Protein AF-A0A526YGW1-F1 (afdb_monomer_lite)

Radius of gyration: 17.68 Å; chains: 1; bounding box: 44×27×52 Å

Foldseek 3Di:
DDDDDDFDADPVLPPVQVVVLVVDVVSVVVCPVVVSLVVSLVVVQVVLVVCVVVVHAEEDAAALVNLPDPSNVPRDHDPSYDYAEQAWDWDWDDDPPDDQIEIEIEHHNNHSADQAACLVRYDADDPSHQYEYEDEAPEPCPPPDHGTNYDYPVSVVVSLHLYYRYYDDPDDDDDDDPND

pLDDT: mean 78.46, std 15.69, range [38.12, 98.12]

Structure (mmCIF, N/CA/C/O backbone):
data_AF-A0A526YGW1-F1
#
_entry.id   AF-A0A526YGW1-F1
#
loop_
_atom_site.group_PDB
_atom_site.id
_atom_site.type_symbol
_atom_site.label_atom_id
_atom_site.label_alt_id
_atom_site.label_comp_id
_atom_site.label_asym_id
_atom_site.label_entity_id
_atom_site.label_seq_id
_atom_site.pdbx_PDB_ins_code
_atom_site.Cartn_x
_atom_site.Cartn_y
_atom_site.Cartn_z
_atom_site.occupancy
_atom_site.B_iso_or_equiv
_atom_site.auth_seq_id
_atom_site.auth_comp_id
_atom_site.auth_asym_id
_atom_site.auth_atom_id
_atom_site.pdbx_PDB_model_num
ATOM 1 N N . MET A 1 1 ? -19.458 -5.711 14.362 1.00 54.69 1 MET A N 1
ATOM 2 C CA . MET A 1 1 ? -18.850 -6.734 13.480 1.00 54.69 1 MET A CA 1
ATOM 3 C C . MET A 1 1 ? -17.338 -6.604 13.558 1.00 54.69 1 MET A C 1
ATOM 5 O O . MET A 1 1 ? -16.872 -5.513 13.851 1.00 54.69 1 MET A O 1
ATOM 9 N N . ALA A 1 2 ? -16.588 -7.683 13.329 1.00 71.81 2 ALA A N 1
ATOM 10 C CA . ALA A 1 2 ? -15.126 -7.624 13.275 1.00 71.81 2 ALA A CA 1
ATOM 11 C C . ALA A 1 2 ? -14.653 -7.052 11.926 1.00 71.81 2 ALA A C 1
ATOM 13 O O . ALA A 1 2 ? -15.176 -7.448 10.882 1.00 71.81 2 ALA A O 1
ATOM 14 N N . PHE A 1 3 ? -13.666 -6.153 11.947 1.00 80.81 3 PHE A N 1
ATOM 15 C CA . PHE A 1 3 ? -13.000 -5.660 10.740 1.00 80.81 3 PHE A CA 1
ATOM 16 C C . PHE A 1 3 ? -12.143 -6.774 10.123 1.00 80.81 3 PHE A C 1
ATOM 18 O O . PHE A 1 3 ? -11.429 -7.483 10.832 1.00 80.81 3 PHE A O 1
ATOM 25 N N . ARG A 1 4 ? -12.230 -6.958 8.802 1.00 86.25 4 ARG A N 1
ATOM 26 C CA . ARG A 1 4 ? -11.470 -7.971 8.057 1.00 86.25 4 ARG A CA 1
ATOM 27 C C . ARG A 1 4 ? -10.904 -7.340 6.798 1.00 86.25 4 ARG A C 1
ATOM 29 O O . ARG A 1 4 ? -11.616 -6.632 6.095 1.00 86.25 4 ARG A O 1
ATOM 36 N N . PHE A 1 5 ? -9.653 -7.653 6.494 1.00 89.06 5 PHE A N 1
ATOM 37 C CA . PHE A 1 5 ? -8.982 -7.189 5.288 1.00 89.06 5 PHE A CA 1
ATOM 38 C C . PHE A 1 5 ? -8.098 -8.291 4.706 1.00 89.06 5 PHE A C 1
ATOM 40 O O . PHE A 1 5 ? -7.783 -9.280 5.371 1.00 89.06 5 PHE A O 1
ATOM 47 N N . VAL A 1 6 ? -7.714 -8.112 3.445 1.00 89.62 6 VAL A N 1
ATOM 48 C CA . VAL A 1 6 ? -6.732 -8.947 2.756 1.00 89.62 6 VAL A CA 1
ATOM 49 C C . VAL A 1 6 ? -5.572 -8.045 2.364 1.00 89.62 6 VAL A C 1
ATOM 51 O O . VAL A 1 6 ? -5.782 -6.996 1.764 1.00 89.62 6 VAL A O 1
ATOM 54 N N . HIS A 1 7 ? -4.354 -8.458 2.704 1.00 88.19 7 HIS A N 1
ATOM 55 C CA . HIS A 1 7 ? -3.130 -7.810 2.252 1.00 88.19 7 HIS A CA 1
ATOM 56 C C . HIS A 1 7 ? -2.508 -8.647 1.127 1.00 88.19 7 HIS A C 1
ATOM 58 O O . HIS A 1 7 ? -2.209 -9.827 1.311 1.00 88.19 7 HIS A O 1
ATOM 64 N N . THR A 1 8 ? -2.319 -8.020 -0.033 1.00 84.88 8 THR A N 1
ATOM 65 C CA . THR A 1 8 ? -1.579 -8.561 -1.179 1.00 84.88 8 THR A CA 1
ATOM 66 C C . THR A 1 8 ? -0.487 -7.580 -1.590 1.00 84.88 8 THR A C 1
ATOM 68 O O . THR A 1 8 ? -0.753 -6.381 -1.657 1.00 84.88 8 THR A O 1
ATOM 71 N N . ALA A 1 9 ? 0.697 -8.083 -1.928 1.00 80.62 9 ALA A N 1
ATOM 72 C CA . ALA A 1 9 ? 1.820 -7.290 -2.417 1.00 80.62 9 ALA A CA 1
ATOM 73 C C . ALA A 1 9 ? 2.477 -7.977 -3.623 1.00 80.62 9 ALA A C 1
ATOM 75 O O . ALA A 1 9 ? 2.246 -9.164 -3.854 1.00 80.62 9 ALA A O 1
ATOM 76 N N . ASP A 1 10 ? 3.280 -7.223 -4.380 1.00 70.44 10 ASP A N 1
ATOM 77 C CA . ASP A 1 10 ? 4.119 -7.729 -5.478 1.00 70.44 10 ASP A CA 1
ATOM 78 C C . ASP A 1 10 ? 3.339 -8.538 -6.529 1.00 70.44 10 ASP A C 1
ATOM 80 O O . ASP A 1 10 ? 3.748 -9.611 -6.965 1.00 70.44 10 ASP A O 1
ATOM 84 N N . VAL A 1 11 ? 2.186 -8.008 -6.952 1.00 60.06 11 VAL A N 1
ATOM 85 C CA . VAL A 1 11 ? 1.292 -8.682 -7.911 1.00 60.06 11 VAL A CA 1
ATOM 86 C C . VAL A 1 11 ? 1.942 -8.834 -9.296 1.00 60.06 11 VAL A C 1
ATOM 88 O O . VAL A 1 11 ? 1.573 -9.741 -10.036 1.00 60.06 11 VAL A O 1
ATOM 91 N N . HIS A 1 12 ? 2.943 -8.002 -9.628 1.00 62.91 12 HIS A N 1
ATOM 92 C CA . HIS A 1 12 ? 3.836 -8.188 -10.786 1.00 62.91 12 HIS A CA 1
ATOM 93 C C . HIS A 1 12 ? 3.108 -8.529 -12.084 1.00 62.91 12 HIS A C 1
ATOM 95 O O . HIS A 1 12 ? 3.459 -9.473 -12.790 1.00 62.91 12 HIS A O 1
ATOM 101 N N . LEU A 1 13 ? 2.089 -7.733 -12.398 1.00 56.03 13 LEU A N 1
ATOM 102 C CA . LEU A 1 13 ? 1.109 -8.050 -13.431 1.00 56.03 13 LEU A CA 1
ATOM 103 C C . LEU A 1 13 ? 1.712 -8.282 -14.843 1.00 56.03 13 LEU A C 1
ATOM 105 O O . LEU A 1 13 ? 1.076 -8.952 -15.648 1.00 56.03 13 LEU A O 1
ATOM 109 N N . ASP A 1 14 ? 2.952 -7.837 -15.104 1.00 55.06 14 ASP A N 1
ATOM 110 C CA . ASP A 1 14 ? 3.693 -8.051 -16.366 1.00 55.06 14 ASP A CA 1
ATOM 111 C C . ASP A 1 14 ? 5.059 -8.771 -16.205 1.00 55.06 14 ASP A C 1
ATOM 113 O O . ASP A 1 14 ? 5.803 -8.956 -17.175 1.00 55.06 14 ASP A O 1
ATOM 117 N N . SER A 1 15 ? 5.464 -9.152 -14.985 1.00 56.25 15 SER A N 1
ATOM 118 C CA . SER A 1 15 ? 6.866 -9.531 -14.720 1.00 56.25 15 SER A CA 1
ATOM 119 C C . SER A 1 15 ? 7.327 -10.900 -15.250 1.00 56.25 15 SER A C 1
ATOM 121 O O . SER A 1 15 ? 8.506 -10.984 -15.620 1.00 56.25 15 SER A O 1
ATOM 123 N N . PRO A 1 16 ? 6.484 -11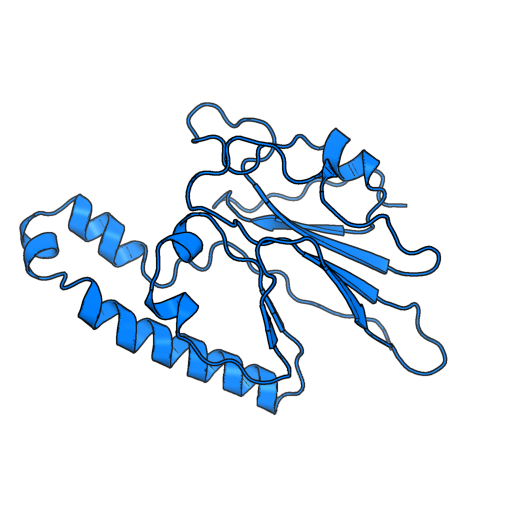.952 -15.367 1.00 52.12 16 PRO A N 1
ATOM 124 C CA . PRO A 1 16 ? 6.939 -13.237 -15.895 1.00 52.12 16 PRO A CA 1
ATOM 125 C C . PRO A 1 16 ? 7.438 -13.107 -17.335 1.00 52.12 16 PRO A C 1
ATOM 127 O O . PRO A 1 16 ? 8.544 -13.539 -17.650 1.00 52.12 16 PRO A O 1
ATOM 130 N N . LEU A 1 17 ? 6.662 -12.435 -18.188 1.00 50.84 17 LEU A N 1
ATOM 131 C CA . LEU A 1 17 ? 6.977 -12.285 -19.606 1.00 50.84 17 LEU A CA 1
ATOM 132 C C . LEU A 1 17 ? 8.138 -11.318 -19.829 1.00 50.84 17 LEU A C 1
ATOM 134 O O . LEU A 1 17 ? 9.028 -11.629 -20.611 1.00 50.84 17 LEU A O 1
ATOM 138 N N . ARG A 1 18 ? 8.216 -10.218 -19.067 1.00 54.06 18 ARG A N 1
ATOM 139 C CA . ARG A 1 18 ? 9.359 -9.295 -19.128 1.00 54.06 18 ARG A CA 1
ATOM 140 C C . ARG A 1 18 ? 10.669 -9.950 -18.678 1.00 54.06 18 ARG A C 1
ATOM 142 O O . ARG A 1 18 ? 11.700 -9.751 -19.310 1.00 54.06 18 ARG A O 1
ATOM 149 N N . SER A 1 19 ? 10.644 -10.743 -17.606 1.00 54.12 19 SER A N 1
ATOM 150 C CA . SER A 1 19 ? 11.840 -11.432 -17.094 1.00 54.12 19 SER A CA 1
ATOM 151 C C . SER A 1 19 ? 12.310 -12.553 -18.024 1.00 54.12 19 SER A C 1
ATOM 153 O O . SER A 1 19 ? 13.512 -12.784 -18.142 1.00 54.12 19 SER A O 1
ATOM 155 N N . LEU A 1 20 ? 11.374 -13.238 -18.689 1.00 52.50 20 LEU A N 1
ATOM 156 C CA . LEU A 1 20 ? 11.660 -14.239 -19.718 1.00 52.50 20 LEU A CA 1
ATOM 157 C C . LEU A 1 20 ? 12.178 -13.592 -21.011 1.00 52.50 20 LEU A C 1
ATOM 159 O O . LEU A 1 20 ? 13.180 -14.054 -21.545 1.00 52.50 20 LEU A O 1
ATOM 163 N N . ALA A 1 21 ? 11.571 -12.491 -21.456 1.00 56.56 21 ALA A N 1
ATOM 164 C CA . ALA A 1 21 ? 11.996 -11.708 -22.619 1.00 56.56 21 ALA A CA 1
ATOM 165 C C . ALA A 1 21 ? 13.403 -11.111 -22.448 1.00 56.56 21 ALA A C 1
ATOM 167 O O . ALA A 1 21 ? 14.201 -11.122 -23.376 1.00 56.56 21 ALA A O 1
ATOM 168 N N . LEU A 1 22 ? 13.763 -10.669 -21.237 1.00 56.31 22 LEU A N 1
ATOM 169 C CA . LEU A 1 22 ? 15.129 -10.219 -20.926 1.00 56.31 22 LEU A CA 1
ATOM 170 C C . LEU A 1 22 ? 16.173 -11.348 -20.973 1.00 56.31 22 LEU A C 1
ATOM 172 O O . LEU A 1 22 ? 17.365 -11.073 -21.081 1.00 56.31 22 LEU A O 1
ATOM 176 N N . ARG A 1 23 ? 15.747 -12.610 -20.848 1.00 61.50 23 ARG A N 1
ATOM 177 C CA . ARG A 1 23 ? 16.625 -13.793 -20.835 1.00 61.50 23 ARG A CA 1
ATOM 178 C C . ARG A 1 23 ? 16.612 -14.569 -22.153 1.00 61.50 23 ARG A C 1
ATOM 180 O O . ARG A 1 23 ? 17.437 -15.464 -22.315 1.00 61.50 23 ARG A O 1
ATOM 187 N N . ASN A 1 24 ? 15.701 -14.252 -23.069 1.00 56.44 24 ASN A N 1
ATOM 188 C CA . ASN A 1 24 ? 15.566 -14.909 -24.362 1.00 56.44 24 ASN A CA 1
ATOM 189 C C . ASN A 1 24 ? 15.346 -13.845 -25.462 1.00 56.44 24 ASN A C 1
ATOM 191 O O . ASN A 1 24 ? 14.259 -13.273 -25.522 1.00 56.44 24 ASN A O 1
ATOM 195 N N . PRO A 1 25 ? 16.349 -13.597 -26.328 1.00 65.06 25 PRO A N 1
ATOM 196 C CA . PRO A 1 25 ? 16.296 -12.563 -27.365 1.00 65.06 25 PRO A CA 1
ATOM 197 C C . PRO A 1 25 ? 15.134 -12.710 -28.356 1.00 65.06 25 PRO A C 1
ATOM 199 O O . PRO A 1 25 ? 14.516 -11.712 -28.705 1.00 65.06 25 PRO A O 1
ATOM 202 N N . GLU A 1 26 ? 14.778 -13.936 -28.751 1.00 62.59 26 GLU A N 1
ATOM 203 C CA . GLU A 1 26 ? 13.670 -14.204 -29.685 1.00 62.59 26 GLU A CA 1
ATOM 204 C C . GLU A 1 26 ? 12.308 -13.893 -29.043 1.00 62.59 26 GLU A C 1
ATOM 206 O O . GLU A 1 26 ? 11.424 -13.298 -29.658 1.00 62.59 26 GLU A O 1
ATOM 211 N N . LEU A 1 27 ? 12.153 -14.238 -27.761 1.00 54.31 27 LEU A N 1
ATOM 212 C CA . LEU A 1 27 ? 11.005 -13.826 -26.948 1.00 54.31 27 LEU A CA 1
ATOM 213 C C . LEU A 1 27 ? 11.001 -12.314 -26.703 1.00 54.31 27 LEU A C 1
ATOM 215 O O . LEU A 1 27 ? 9.926 -11.742 -26.596 1.00 54.31 27 LEU A O 1
ATOM 219 N N . GLY A 1 28 ? 12.169 -11.676 -26.623 1.00 55.81 28 GLY A N 1
ATOM 220 C CA . GLY A 1 28 ? 12.325 -10.225 -26.525 1.00 55.81 28 GLY A CA 1
ATOM 221 C C . GLY A 1 28 ? 11.839 -9.479 -27.765 1.00 55.81 28 GLY A C 1
ATOM 222 O O . GLY A 1 28 ? 11.180 -8.455 -27.618 1.00 55.81 28 GLY A O 1
ATOM 223 N N . GLU A 1 29 ? 12.091 -10.011 -28.963 1.00 56.38 29 GLU A N 1
ATOM 224 C CA . GLU A 1 29 ? 11.599 -9.446 -30.229 1.00 56.38 29 GLU A CA 1
ATOM 225 C C . GLU A 1 29 ? 10.085 -9.640 -30.421 1.00 56.38 29 GLU A C 1
ATOM 227 O O . GLU A 1 29 ? 9.416 -8.782 -30.994 1.00 56.38 29 GLU A O 1
ATOM 232 N N . LEU A 1 30 ? 9.524 -10.740 -29.904 1.00 52.50 30 LEU A N 1
ATOM 233 C CA . LEU A 1 30 ? 8.076 -11.002 -29.881 1.00 52.50 30 LEU A CA 1
ATOM 234 C C . LEU A 1 30 ? 7.348 -10.267 -28.744 1.00 52.50 30 LEU A C 1
ATOM 236 O O . LEU A 1 30 ? 6.129 -10.079 -28.802 1.00 52.50 30 LEU A O 1
ATOM 240 N N . TYR A 1 31 ? 8.074 -9.881 -27.694 1.00 53.19 31 TYR A N 1
ATOM 241 C CA . TYR A 1 31 ? 7.541 -9.153 -26.553 1.00 53.19 31 TYR A CA 1
ATOM 242 C C . TYR A 1 31 ? 7.456 -7.664 -26.875 1.00 53.19 31 TYR A C 1
ATOM 244 O O . TYR A 1 31 ? 8.290 -6.853 -26.475 1.00 53.19 31 TYR A O 1
ATOM 252 N N . ASP A 1 32 ? 6.379 -7.297 -27.559 1.00 54.03 32 ASP A N 1
ATOM 253 C CA . ASP A 1 32 ? 5.953 -5.911 -27.650 1.00 54.03 32 ASP A CA 1
ATOM 254 C C . ASP A 1 32 ? 5.383 -5.504 -26.279 1.00 54.03 32 ASP A C 1
ATOM 256 O O . ASP A 1 32 ? 4.231 -5.800 -25.929 1.00 54.03 32 ASP A O 1
ATOM 260 N N . GLY A 1 33 ? 6.244 -4.922 -25.437 1.00 52.91 33 GLY A N 1
ATOM 261 C CA . GLY A 1 33 ? 5.931 -4.542 -24.056 1.00 52.91 33 GLY A CA 1
ATOM 262 C C . GLY A 1 33 ? 4.677 -3.673 -23.924 1.00 52.91 33 GLY A C 1
ATOM 263 O O . GLY A 1 33 ? 4.064 -3.665 -22.856 1.00 52.91 33 GLY A O 1
ATOM 264 N N . ASP A 1 34 ? 4.252 -3.031 -25.014 1.00 50.22 34 ASP A N 1
ATOM 265 C CA . ASP A 1 34 ? 3.066 -2.183 -25.103 1.00 50.22 34 ASP A CA 1
ATOM 266 C C . ASP A 1 34 ? 1.753 -2.975 -25.312 1.00 50.22 34 ASP A C 1
ATOM 268 O O . ASP A 1 34 ? 0.701 -2.558 -24.821 1.00 50.22 34 ASP A O 1
ATOM 272 N N . GLN A 1 35 ? 1.784 -4.152 -25.952 1.00 44.47 35 GLN A N 1
ATOM 273 C CA . GLN A 1 35 ? 0.599 -4.995 -26.217 1.00 44.47 35 GLN A CA 1
ATOM 274 C C . GLN A 1 35 ? 0.188 -5.847 -25.005 1.00 44.47 35 GLN A C 1
ATOM 276 O O . GLN A 1 35 ? -1.001 -5.988 -24.698 1.00 44.47 35 GLN A O 1
ATOM 281 N N . THR A 1 36 ? 1.168 -6.406 -24.288 1.00 53.62 36 THR A N 1
ATOM 282 C CA . THR A 1 36 ? 0.932 -7.198 -23.059 1.00 53.62 36 THR A CA 1
ATOM 283 C C . THR A 1 36 ? 0.316 -6.316 -21.965 1.00 53.62 36 THR A C 1
ATOM 285 O O . THR A 1 36 ? -0.652 -6.688 -21.304 1.00 53.62 36 THR A O 1
ATOM 288 N N . SER A 1 37 ? 0.786 -5.075 -21.930 1.00 66.56 37 SER A N 1
ATOM 289 C CA . SER A 1 37 ? 0.354 -3.941 -21.122 1.00 66.56 37 SER A CA 1
ATOM 290 C C . SER A 1 37 ? -1.169 -3.699 -21.095 1.00 66.56 37 SER A C 1
ATOM 292 O O . SER A 1 37 ? -1.759 -3.548 -20.023 1.00 66.56 37 SER A O 1
ATOM 294 N N . MET A 1 38 ? -1.849 -3.728 -22.250 1.00 66.88 38 MET A N 1
ATOM 295 C CA . MET A 1 38 ? -3.281 -3.400 -22.344 1.00 66.88 38 MET A CA 1
ATOM 296 C C . MET A 1 38 ? -4.190 -4.531 -21.869 1.00 66.88 38 MET A C 1
ATOM 298 O O . MET A 1 38 ? -5.208 -4.282 -21.219 1.00 66.88 38 MET A O 1
ATOM 302 N N . LYS A 1 39 ? -3.827 -5.788 -22.155 1.00 71.38 39 LYS A N 1
ATOM 303 C CA . LYS A 1 39 ? -4.568 -6.955 -21.647 1.00 71.38 39 LYS A CA 1
ATOM 304 C C . LYS A 1 39 ? -4.448 -7.043 -20.131 1.00 71.38 39 LYS A C 1
ATOM 306 O O . LYS A 1 39 ? -5.456 -7.249 -19.456 1.00 71.38 39 LYS A O 1
ATOM 311 N N . THR A 1 40 ? -3.245 -6.820 -19.613 1.00 71.69 40 THR A N 1
ATOM 312 C CA . THR A 1 40 ? -2.973 -6.761 -18.180 1.00 71.69 40 THR A CA 1
ATOM 313 C C . THR A 1 40 ? -3.773 -5.652 -17.498 1.00 71.69 40 THR A C 1
ATOM 315 O O . THR A 1 40 ? -4.441 -5.897 -16.491 1.00 71.69 40 THR A O 1
ATOM 318 N N . ALA A 1 41 ? -3.775 -4.446 -18.070 1.00 75.88 41 ALA A N 1
ATOM 319 C CA . ALA A 1 41 ? -4.538 -3.320 -17.542 1.00 75.88 41 ALA A CA 1
ATOM 320 C C . ALA A 1 41 ? -6.033 -3.609 -17.499 1.00 75.88 41 ALA A C 1
ATOM 322 O O . ALA A 1 41 ? -6.66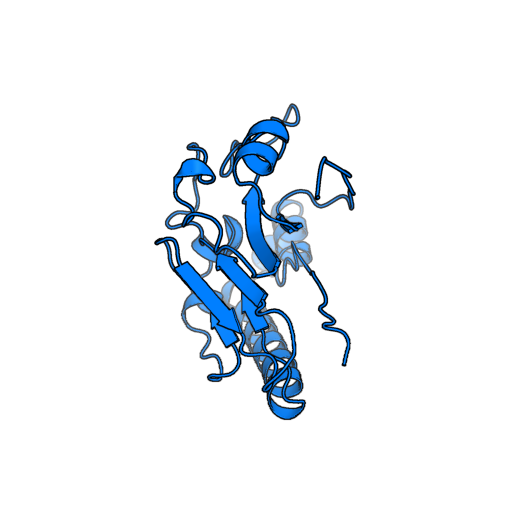9 -3.421 -16.466 1.00 75.88 41 ALA A O 1
ATOM 323 N N . ARG A 1 42 ? -6.581 -4.130 -18.601 1.00 80.06 42 ARG A N 1
ATOM 324 C CA . ARG A 1 42 ? -7.992 -4.502 -18.688 1.00 80.06 42 ARG A CA 1
ATOM 325 C C . ARG A 1 42 ? -8.356 -5.563 -17.656 1.00 80.06 42 ARG A C 1
ATOM 327 O O . ARG A 1 42 ? -9.371 -5.416 -16.981 1.00 80.06 42 ARG A O 1
ATOM 334 N N . PHE A 1 43 ? -7.537 -6.602 -17.509 1.00 81.62 43 PHE A N 1
ATOM 335 C CA . PHE A 1 43 ? -7.767 -7.637 -16.505 1.00 81.62 43 PHE A CA 1
ATOM 336 C C . PHE A 1 43 ? -7.788 -7.045 -15.091 1.00 81.62 43 PHE A C 1
ATOM 338 O O . PHE A 1 43 ? -8.714 -7.322 -14.326 1.00 81.62 43 PHE A O 1
ATOM 345 N N . LEU A 1 44 ? -6.824 -6.178 -14.760 1.00 82.19 44 LEU A N 1
ATOM 346 C CA . LEU A 1 44 ? -6.803 -5.471 -13.480 1.00 82.19 44 LEU A CA 1
ATOM 347 C C . LEU A 1 44 ? -8.067 -4.620 -13.288 1.00 82.19 44 LEU A C 1
ATOM 349 O O . LEU A 1 44 ? -8.702 -4.724 -12.239 1.00 82.19 44 LEU A O 1
ATOM 353 N N . SER A 1 45 ? -8.475 -3.833 -14.290 1.00 85.25 45 SER A N 1
ATOM 354 C CA . SER A 1 45 ? -9.720 -3.052 -14.240 1.00 85.25 45 SER A CA 1
ATOM 355 C C . SER A 1 45 ? -10.937 -3.933 -13.971 1.00 85.25 45 SER A C 1
ATOM 357 O O . SER A 1 45 ? -11.787 -3.579 -13.158 1.00 85.25 45 SER A O 1
ATOM 359 N N . GLU A 1 46 ? -11.031 -5.087 -14.634 1.00 86.38 46 GLU A N 1
ATOM 360 C CA . GLU A 1 46 ? -12.142 -6.025 -14.468 1.00 86.38 46 GLU A CA 1
ATOM 361 C C . GLU A 1 46 ? -12.186 -6.609 -13.049 1.00 86.38 46 GLU A C 1
ATOM 363 O O . GLU A 1 46 ? -13.267 -6.683 -12.457 1.00 86.38 46 GLU A O 1
ATOM 368 N N . GLN A 1 47 ? -11.034 -6.961 -12.465 1.00 89.12 47 GLN A N 1
ATOM 369 C CA . GLN A 1 47 ? -10.980 -7.462 -11.088 1.00 89.12 47 GLN A CA 1
ATOM 370 C C . GLN A 1 47 ? -11.271 -6.365 -10.057 1.00 89.12 47 GLN A C 1
ATOM 372 O O . GLN A 1 47 ? -11.996 -6.612 -9.094 1.00 89.12 47 GLN A O 1
ATOM 377 N N . ILE A 1 48 ? -10.782 -5.143 -10.274 1.00 89.00 48 ILE A N 1
ATOM 378 C CA . ILE A 1 48 ? -11.112 -3.991 -9.427 1.00 89.00 48 ILE A CA 1
ATOM 379 C C . ILE A 1 48 ? -12.611 -3.692 -9.476 1.00 89.00 48 ILE A C 1
ATOM 381 O O . ILE A 1 48 ? -13.235 -3.530 -8.432 1.00 89.00 48 ILE A O 1
ATOM 385 N N . ARG A 1 49 ? -13.217 -3.684 -10.668 1.00 89.75 49 ARG A N 1
ATOM 386 C CA . ARG A 1 49 ? -14.663 -3.478 -10.826 1.00 89.75 49 ARG A CA 1
ATOM 387 C C . ARG A 1 49 ? -15.469 -4.543 -10.086 1.00 89.75 49 ARG A C 1
ATOM 389 O O . ARG A 1 49 ? -16.513 -4.241 -9.523 1.00 89.75 49 ARG A O 1
ATOM 396 N N . ARG A 1 50 ? -14.998 -5.791 -10.062 1.00 90.81 50 ARG A N 1
ATOM 397 C CA . ARG A 1 50 ? -15.640 -6.862 -9.290 1.00 90.81 50 ARG A CA 1
ATOM 398 C C . ARG A 1 50 ? -15.587 -6.598 -7.779 1.00 90.81 50 ARG A C 1
ATOM 400 O O . ARG A 1 50 ? -16.563 -6.892 -7.096 1.00 90.81 50 ARG A O 1
ATOM 407 N N . LEU A 1 51 ? -14.478 -6.065 -7.261 1.00 91.94 51 LEU A N 1
ATOM 408 C CA . LEU A 1 51 ? -14.363 -5.670 -5.850 1.00 91.94 51 LEU A CA 1
ATOM 409 C C . LEU A 1 51 ? -15.282 -4.488 -5.522 1.00 91.94 51 LEU A C 1
ATOM 411 O O . LEU A 1 51 ? -16.006 -4.538 -4.530 1.00 91.94 51 LEU A O 1
ATOM 415 N N . ASP A 1 52 ? -15.312 -3.483 -6.395 1.00 92.50 52 ASP A N 1
ATOM 416 C CA . ASP A 1 52 ? -16.194 -2.319 -6.294 1.00 92.50 52 ASP A CA 1
ATOM 417 C C . ASP A 1 52 ? -17.676 -2.723 -6.234 1.00 92.50 52 ASP A C 1
ATOM 419 O O . ASP A 1 52 ? -18.387 -2.357 -5.301 1.00 92.50 52 ASP A O 1
ATOM 423 N N . GLN A 1 53 ? -18.118 -3.593 -7.148 1.00 92.69 53 GLN A N 1
ATOM 424 C CA . GLN A 1 53 ? -19.486 -4.129 -7.174 1.00 92.69 53 GLN A CA 1
ATOM 425 C C . GLN A 1 53 ? -19.853 -4.944 -5.928 1.00 92.69 53 GLN A C 1
ATOM 427 O O . GLN A 1 53 ? -21.030 -5.065 -5.597 1.00 92.69 53 GLN A O 1
ATOM 432 N N . ALA A 1 54 ? -18.859 -5.503 -5.236 1.00 92.50 54 ALA A N 1
ATOM 433 C CA . ALA A 1 54 ? -19.041 -6.210 -3.974 1.00 92.50 54 ALA A CA 1
ATOM 434 C C . ALA A 1 54 ? -18.963 -5.283 -2.743 1.00 92.50 54 ALA A C 1
ATOM 436 O O . ALA A 1 54 ? -19.043 -5.769 -1.616 1.00 92.50 54 ALA A O 1
ATOM 437 N N . GLY A 1 55 ? -18.785 -3.970 -2.932 1.00 90.44 55 GLY A N 1
ATOM 438 C CA . GLY A 1 55 ? -18.638 -2.995 -1.848 1.00 90.44 55 GLY A CA 1
ATOM 439 C C . GLY A 1 55 ? -17.304 -3.093 -1.102 1.00 90.44 55 GLY A C 1
ATOM 440 O O . GLY A 1 55 ? -17.192 -2.624 0.031 1.00 90.44 55 GLY A O 1
ATOM 441 N N . VAL A 1 56 ? -16.286 -3.717 -1.702 1.00 90.75 56 VAL A N 1
ATOM 442 C CA . VAL A 1 56 ? -14.968 -3.894 -1.084 1.00 90.75 56 VAL A CA 1
ATOM 443 C C . VAL A 1 56 ? -14.088 -2.689 -1.400 1.00 90.75 56 VAL A C 1
ATOM 445 O O . VAL A 1 56 ? -13.768 -2.420 -2.556 1.00 90.75 56 VAL A O 1
ATOM 448 N N . ARG A 1 57 ? -13.659 -1.973 -0.357 1.00 93.12 57 ARG A N 1
ATOM 449 C CA . ARG A 1 57 ? -12.713 -0.853 -0.472 1.00 93.12 57 ARG A CA 1
ATOM 450 C C . ARG A 1 57 ? -11.302 -1.366 -0.750 1.00 93.12 57 ARG A C 1
ATOM 452 O O . ARG A 1 57 ? -10.863 -2.331 -0.128 1.00 93.12 57 ARG A O 1
ATOM 459 N N . VAL A 1 58 ? -10.579 -0.694 -1.643 1.00 93.75 58 VAL A N 1
ATOM 460 C CA . VAL A 1 58 ? -9.221 -1.087 -2.053 1.00 93.75 58 VAL A CA 1
ATOM 461 C C . VAL A 1 58 ? -8.253 0.068 -1.825 1.00 93.75 58 VAL A C 1
ATOM 463 O O . VAL A 1 58 ? -8.549 1.212 -2.158 1.00 93.75 58 VAL A O 1
ATOM 466 N N . PHE A 1 59 ? -7.077 -0.235 -1.282 1.00 94.81 59 PHE A N 1
ATOM 467 C CA . PHE A 1 59 ? -6.022 0.733 -0.985 1.00 94.81 59 PHE A CA 1
ATOM 468 C C . PHE A 1 59 ? -4.731 0.280 -1.664 1.00 94.81 59 PHE A C 1
ATOM 470 O O . PHE A 1 59 ? -4.296 -0.851 -1.461 1.00 94.81 59 PHE A O 1
ATOM 477 N N . ILE A 1 60 ? -4.142 1.140 -2.496 1.00 92.38 60 ILE A N 1
ATOM 478 C CA . ILE A 1 60 ? -3.007 0.796 -3.359 1.00 92.38 60 ILE A CA 1
ATOM 479 C C . ILE A 1 60 ? -1.885 1.810 -3.163 1.00 92.38 60 ILE A C 1
ATOM 481 O O . ILE A 1 60 ? -2.070 3.006 -3.397 1.00 92.38 60 ILE A O 1
ATOM 485 N N . ILE A 1 61 ? -0.701 1.316 -2.810 1.00 91.50 61 ILE A N 1
ATOM 486 C CA . ILE A 1 61 ? 0.560 2.045 -2.968 1.00 91.50 61 ILE A CA 1
ATOM 487 C C . ILE A 1 61 ? 1.301 1.515 -4.198 1.00 91.50 61 ILE A C 1
ATOM 489 O O . ILE A 1 61 ? 1.206 0.335 -4.531 1.00 91.50 61 ILE A O 1
ATOM 493 N N . ARG A 1 62 ? 2.032 2.391 -4.882 1.00 87.62 62 ARG A N 1
ATOM 494 C CA . ARG A 1 62 ? 2.846 2.055 -6.055 1.00 87.62 62 ARG A CA 1
ATOM 495 C C . ARG A 1 62 ? 4.300 1.850 -5.643 1.00 87.62 62 ARG A C 1
ATOM 497 O O . ARG A 1 62 ? 4.875 2.724 -4.986 1.00 87.62 62 ARG A O 1
ATOM 504 N N . GLY A 1 63 ? 4.874 0.718 -6.049 1.00 83.44 63 GLY A N 1
ATOM 505 C CA . GLY A 1 63 ? 6.291 0.405 -5.863 1.00 83.44 63 GLY A CA 1
ATOM 506 C C . GLY A 1 63 ? 7.179 0.970 -6.976 1.00 83.44 63 GLY A C 1
ATOM 507 O O . GLY A 1 63 ? 6.739 1.735 -7.840 1.00 83.44 63 GLY A O 1
ATOM 508 N N . ASN A 1 64 ? 8.444 0.551 -6.989 1.00 76.94 64 ASN A N 1
ATOM 509 C CA . ASN A 1 64 ? 9.441 0.951 -7.991 1.00 76.94 64 ASN A CA 1
ATOM 510 C C . ASN A 1 64 ? 9.029 0.582 -9.431 1.00 76.94 64 ASN A C 1
ATOM 512 O O . ASN A 1 64 ? 9.226 1.375 -10.353 1.00 76.94 64 ASN A O 1
ATOM 516 N N . HIS A 1 65 ? 8.423 -0.593 -9.632 1.00 70.88 65 HIS A N 1
ATOM 517 C CA . HIS A 1 65 ? 7.975 -1.046 -10.954 1.00 70.88 65 HIS A CA 1
ATOM 518 C C . HIS A 1 65 ? 6.761 -0.262 -11.469 1.00 70.88 65 HIS A C 1
ATOM 520 O O . HIS A 1 65 ? 6.715 0.098 -12.646 1.00 70.88 65 HIS A O 1
ATOM 526 N N . ASP A 1 66 ? 5.814 0.068 -10.591 1.00 65.75 66 ASP A N 1
ATOM 527 C CA . ASP A 1 66 ? 4.626 0.852 -10.943 1.00 65.75 66 ASP A CA 1
ATOM 528 C C . ASP A 1 66 ? 4.971 2.308 -11.256 1.00 65.75 66 ASP A C 1
ATOM 530 O O . ASP A 1 66 ? 4.369 2.922 -12.136 1.00 65.75 66 ASP A O 1
ATOM 534 N N . ALA A 1 67 ? 5.981 2.865 -10.580 1.00 59.56 67 ALA A N 1
ATOM 535 C CA . ALA A 1 67 ? 6.496 4.190 -10.894 1.00 59.56 67 ALA A CA 1
ATOM 536 C C . ALA A 1 67 ? 7.037 4.277 -12.334 1.00 59.56 67 ALA A C 1
ATOM 538 O O . ALA A 1 67 ? 7.085 5.376 -12.880 1.00 59.56 67 ALA A O 1
ATOM 539 N N . LEU A 1 68 ? 7.396 3.157 -12.968 1.00 56.94 68 LEU A N 1
ATOM 540 C CA . LEU A 1 68 ? 7.874 3.111 -14.353 1.00 56.94 68 LEU A CA 1
ATOM 541 C C . LEU A 1 68 ? 6.770 2.823 -15.383 1.00 56.94 68 LEU A C 1
ATOM 543 O O . LEU A 1 68 ? 6.969 3.106 -16.563 1.00 56.94 68 LEU A O 1
ATOM 547 N N . SER A 1 69 ? 5.619 2.278 -14.977 1.00 64.75 69 SER A N 1
ATOM 548 C CA . SER A 1 69 ? 4.558 1.884 -15.913 1.00 64.75 69 SER A CA 1
ATOM 549 C C . SER A 1 69 ? 3.641 3.061 -16.260 1.00 64.75 69 SER A C 1
ATOM 551 O O . SER A 1 69 ? 3.005 3.656 -15.390 1.00 64.75 69 SER A O 1
ATOM 553 N N . LYS A 1 70 ? 3.542 3.400 -17.553 1.00 61.31 70 LYS A N 1
ATOM 554 C CA . LYS A 1 70 ? 2.577 4.401 -18.052 1.00 61.31 70 LYS A CA 1
ATOM 555 C C . LYS A 1 70 ? 1.131 3.913 -17.927 1.00 61.31 70 LYS A C 1
ATOM 557 O O . LYS A 1 70 ? 0.229 4.691 -17.650 1.00 61.31 70 LYS A O 1
ATOM 562 N N . ILE A 1 71 ? 0.924 2.607 -18.025 1.00 63.34 71 ILE A N 1
ATOM 563 C CA . ILE A 1 71 ? -0.404 1.999 -18.086 1.00 63.34 71 ILE A CA 1
ATOM 564 C C . ILE A 1 71 ? -1.090 1.979 -16.723 1.00 63.34 71 ILE A C 1
ATOM 566 O O . ILE A 1 71 ? -2.247 2.371 -16.599 1.00 63.34 71 ILE A O 1
ATOM 570 N N . THR A 1 72 ? -0.368 1.595 -15.664 1.00 64.75 72 THR A N 1
ATOM 571 C CA . THR A 1 72 ? -0.920 1.634 -14.297 1.00 64.75 72 THR A CA 1
ATOM 572 C C . THR A 1 72 ? -1.154 3.060 -13.804 1.00 64.75 72 THR A C 1
ATOM 574 O O . THR A 1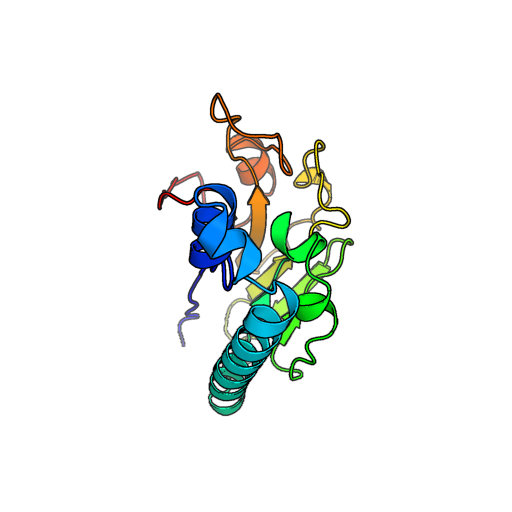 72 ? -1.933 3.258 -12.864 1.00 64.75 72 THR A O 1
ATOM 577 N N . ARG A 1 73 ? -0.519 4.059 -14.439 1.00 66.69 73 ARG A N 1
ATOM 578 C CA . ARG A 1 73 ? -0.769 5.490 -14.216 1.00 66.69 73 ARG A CA 1
ATOM 579 C C . ARG A 1 73 ? -2.046 5.984 -14.894 1.00 66.69 73 ARG A C 1
ATOM 581 O O . ARG A 1 73 ? -2.721 6.810 -14.291 1.00 66.69 73 ARG A O 1
ATOM 588 N N . GLU A 1 74 ? -2.358 5.490 -16.088 1.00 71.94 74 GLU A N 1
ATOM 589 C CA . GLU A 1 74 ? -3.518 5.911 -16.895 1.00 71.94 74 GLU A CA 1
ATOM 590 C C . GLU A 1 74 ? -4.802 5.122 -16.591 1.00 71.94 74 GLU A C 1
ATOM 592 O O . GLU A 1 74 ? -5.894 5.529 -16.981 1.00 71.94 74 GLU A O 1
ATOM 597 N N . LEU A 1 75 ? -4.692 4.018 -15.849 1.00 77.50 75 LEU A N 1
ATOM 598 C CA . LEU A 1 75 ? -5.826 3.253 -15.337 1.00 77.50 75 LEU A CA 1
ATOM 599 C C . LEU A 1 75 ? -6.762 4.124 -14.482 1.00 77.50 75 LEU A C 1
ATOM 601 O O . LEU A 1 75 ? -6.383 4.618 -13.418 1.00 77.50 75 LEU A O 1
ATOM 605 N N . ALA A 1 76 ? -8.009 4.261 -14.936 1.00 82.50 76 ALA A N 1
ATOM 606 C CA . ALA A 1 76 ? -9.084 4.863 -14.160 1.00 82.50 76 ALA A CA 1
ATOM 607 C C . ALA A 1 76 ? -9.626 3.850 -13.142 1.00 82.50 76 ALA A C 1
ATOM 609 O O . ALA A 1 76 ? -9.980 2.723 -13.497 1.00 82.50 76 ALA A O 1
ATOM 610 N N . TYR A 1 77 ? -9.704 4.264 -11.878 1.00 88.50 77 TYR A N 1
ATOM 611 C CA . TYR A 1 77 ? -10.218 3.447 -10.781 1.00 88.50 77 TYR A CA 1
ATOM 612 C C . TYR A 1 77 ? -11.558 4.007 -10.267 1.00 88.50 77 TYR A C 1
ATOM 614 O O . TYR A 1 77 ? -11.748 5.224 -10.303 1.00 88.50 77 TYR A O 1
ATOM 622 N N . PRO A 1 78 ? -12.482 3.153 -9.786 1.00 91.62 78 PRO A N 1
ATOM 623 C CA . PRO A 1 78 ? -13.711 3.601 -9.133 1.00 91.62 78 PRO A CA 1
ATOM 624 C C . PRO A 1 78 ? -13.423 4.257 -7.771 1.00 91.62 78 PRO A C 1
ATOM 626 O O . PRO A 1 78 ? -12.359 4.052 -7.187 1.00 91.62 78 PRO A O 1
ATOM 629 N N . GLU A 1 79 ? -14.391 5.003 -7.227 1.00 90.44 79 GLU A N 1
ATOM 630 C CA . GLU A 1 79 ? -14.248 5.741 -5.954 1.00 90.44 79 GLU A CA 1
ATOM 631 C C . GLU A 1 79 ? -13.966 4.842 -4.737 1.00 90.44 79 GLU A C 1
ATOM 633 O O . GLU A 1 79 ? -13.393 5.282 -3.736 1.00 90.44 79 GLU A O 1
ATOM 638 N N . SER A 1 80 ? -14.332 3.560 -4.815 1.00 92.00 80 SER A N 1
ATOM 639 C CA . SER A 1 80 ? -14.014 2.565 -3.788 1.00 92.00 80 SER A CA 1
ATOM 640 C C . SER A 1 80 ? -12.511 2.293 -3.653 1.00 92.00 80 SER A C 1
ATOM 642 O O . SER A 1 80 ? -12.085 1.760 -2.620 1.00 92.00 80 SER A O 1
ATOM 644 N N . VAL A 1 81 ? -11.705 2.696 -4.643 1.00 93.69 81 VAL A N 1
ATOM 645 C CA . VAL A 1 81 ? -10.255 2.503 -4.697 1.00 93.69 81 VAL A CA 1
ATOM 646 C C . VAL A 1 81 ? -9.521 3.801 -4.367 1.00 93.69 81 VAL A C 1
ATOM 648 O O . VAL A 1 81 ? -9.645 4.814 -5.053 1.00 93.69 81 VAL A O 1
ATOM 651 N N . LYS A 1 82 ? -8.648 3.747 -3.362 1.00 94.50 82 LYS A N 1
ATOM 652 C CA . LYS A 1 82 ? -7.665 4.791 -3.078 1.00 94.50 82 LYS A CA 1
ATOM 653 C C . LYS A 1 82 ? -6.299 4.362 -3.595 1.00 94.50 82 LYS A C 1
ATOM 655 O O . LYS A 1 82 ? -5.685 3.446 -3.053 1.00 94.50 82 LYS A O 1
ATOM 660 N N . VAL A 1 83 ? -5.788 5.083 -4.587 1.00 92.56 83 VAL A N 1
ATOM 661 C CA . VAL A 1 83 ? -4.371 5.023 -4.967 1.00 92.56 83 VAL A CA 1
ATOM 662 C C . VAL A 1 83 ? -3.639 6.167 -4.268 1.00 92.56 83 VAL A C 1
ATOM 664 O O . VAL A 1 83 ? -4.004 7.333 -4.431 1.00 92.56 83 VAL A O 1
ATOM 667 N N . TYR A 1 84 ? -2.632 5.848 -3.458 1.00 93.50 84 TYR A N 1
ATOM 668 C CA . TYR A 1 84 ? -1.828 6.849 -2.753 1.00 93.50 84 TYR A CA 1
ATOM 669 C C . TYR A 1 84 ? -0.849 7.537 -3.708 1.00 93.50 84 TYR A C 1
ATOM 671 O O . TYR A 1 84 ? -0.315 6.917 -4.633 1.00 93.50 84 TYR A O 1
ATOM 679 N N . GLY A 1 85 ? -0.599 8.826 -3.485 1.00 91.25 85 GLY A N 1
ATOM 680 C CA . GLY A 1 85 ? 0.392 9.597 -4.236 1.00 91.25 85 GLY A CA 1
ATOM 681 C C . GLY A 1 85 ? 1.796 9.534 -3.630 1.00 91.25 85 GLY A C 1
ATOM 682 O O . GLY A 1 85 ? 2.049 8.818 -2.665 1.00 91.25 85 GLY A O 1
ATOM 683 N N . GLY A 1 86 ? 2.710 10.346 -4.169 1.00 91.06 86 GLY A N 1
ATOM 684 C CA . GLY A 1 86 ? 4.062 10.542 -3.618 1.00 91.06 86 GLY A CA 1
ATOM 685 C C . GLY A 1 86 ? 4.116 11.415 -2.355 1.00 91.06 86 GLY A C 1
ATOM 686 O O . GLY A 1 86 ? 5.190 11.873 -1.973 1.00 91.06 86 GLY A O 1
ATOM 687 N N . ARG A 1 87 ? 2.964 11.702 -1.739 1.00 93.19 87 ARG A N 1
ATOM 688 C CA . ARG A 1 87 ? 2.837 12.423 -0.468 1.00 93.19 87 ARG A CA 1
ATOM 689 C C . ARG A 1 87 ? 2.104 11.528 0.533 1.00 93.19 87 ARG A C 1
ATOM 691 O O . ARG A 1 87 ? 1.201 10.807 0.116 1.00 93.19 87 ARG A O 1
ATOM 698 N N . PRO A 1 88 ? 2.482 11.569 1.820 1.00 95.06 88 PRO A N 1
ATOM 699 C CA . PRO A 1 88 ? 1.898 10.713 2.842 1.00 95.06 88 PRO A CA 1
ATOM 700 C C . PRO A 1 88 ? 0.437 11.093 3.094 1.00 95.06 88 PRO A C 1
ATOM 702 O O . PRO A 1 88 ? 0.109 12.257 3.352 1.00 95.06 88 PRO A O 1
ATOM 705 N N . GLU A 1 89 ? -0.448 10.104 3.062 1.00 97.62 89 GLU A N 1
ATOM 706 C CA . GLU A 1 89 ? -1.865 10.279 3.371 1.00 97.62 89 GLU A CA 1
ATOM 707 C C . GLU A 1 89 ? -2.329 9.232 4.386 1.00 97.62 89 GLU A C 1
ATOM 709 O O . GLU A 1 89 ? -1.794 8.128 4.450 1.00 97.62 89 GLU A O 1
ATOM 714 N N . ALA A 1 90 ? -3.353 9.591 5.159 1.00 97.38 90 ALA A N 1
ATOM 715 C CA . ALA A 1 90 ? -4.013 8.724 6.124 1.00 97.38 90 ALA A CA 1
ATOM 716 C C . ALA A 1 90 ? -5.520 8.841 5.893 1.00 97.38 90 ALA A C 1
ATOM 718 O O . ALA A 1 90 ? -6.048 9.956 5.893 1.00 97.38 90 ALA A O 1
ATOM 719 N N . ILE A 1 91 ? -6.185 7.717 5.636 1.00 96.12 91 ILE A N 1
ATOM 720 C CA . ILE A 1 91 ? -7.614 7.656 5.322 1.00 96.12 91 ILE A CA 1
ATOM 721 C C . ILE A 1 91 ? -8.330 6.938 6.462 1.00 96.12 91 ILE A C 1
ATOM 723 O O . ILE A 1 91 ? -8.048 5.767 6.710 1.00 96.12 91 ILE A O 1
ATOM 727 N N . SER A 1 92 ? -9.245 7.641 7.135 1.00 93.62 92 SER A N 1
ATOM 728 C CA . SER A 1 92 ? -10.122 7.047 8.149 1.00 93.62 92 SER A CA 1
ATOM 729 C C . SER A 1 92 ? -11.230 6.242 7.479 1.00 93.62 92 SER A C 1
ATOM 731 O O . SER A 1 92 ? -11.879 6.713 6.541 1.00 93.62 92 SER A O 1
ATOM 733 N N . LEU A 1 93 ? -11.435 5.024 7.963 1.00 90.12 93 LEU A N 1
ATOM 734 C CA . LEU A 1 93 ? -12.572 4.180 7.652 1.00 90.12 93 LEU A CA 1
ATOM 735 C C . LEU A 1 93 ? -13.490 4.185 8.862 1.00 90.12 93 LEU A C 1
ATOM 737 O O . LEU A 1 93 ? -13.201 3.572 9.893 1.00 90.12 93 LEU A O 1
ATOM 741 N N . GLU A 1 94 ? -14.606 4.884 8.704 1.00 80.69 94 GLU A N 1
ATOM 742 C CA . GLU A 1 94 ? -15.673 4.884 9.689 1.00 80.69 94 GLU A CA 1
ATOM 743 C C . GLU A 1 94 ? -16.320 3.503 9.729 1.00 80.69 94 GLU A C 1
ATOM 745 O O . GLU A 1 94 ? -16.679 2.919 8.703 1.00 80.69 94 GLU A O 1
ATOM 750 N N . SER A 1 95 ? -16.455 2.970 10.935 1.00 66.56 95 SER A N 1
ATOM 751 C CA . SER A 1 95 ? -16.823 1.580 11.165 1.00 66.56 95 SER A CA 1
ATOM 752 C C . SER A 1 95 ? -18.153 1.513 11.931 1.00 66.56 95 SER A C 1
ATOM 754 O O . SER A 1 95 ? -18.292 0.815 12.923 1.00 66.56 95 SER A O 1
ATOM 756 N N . GLY A 1 96 ? -19.166 2.269 11.493 1.00 64.19 96 GLY A N 1
ATOM 757 C CA . GLY A 1 96 ? -20.463 2.389 12.183 1.00 64.19 96 GLY A CA 1
ATOM 758 C C . GLY A 1 96 ? -20.366 2.925 13.624 1.00 64.19 96 GLY A C 1
ATOM 759 O O . GLY A 1 96 ? -19.286 3.054 14.190 1.00 64.19 96 GLY A O 1
ATOM 760 N N . ASP A 1 97 ? -21.508 3.208 14.255 1.00 60.97 97 ASP A N 1
ATOM 761 C CA . ASP A 1 97 ? -21.594 4.014 15.493 1.00 60.97 97 ASP A CA 1
ATOM 762 C C . ASP A 1 97 ? -20.888 3.442 16.749 1.00 60.97 97 ASP A C 1
ATOM 764 O O . ASP A 1 97 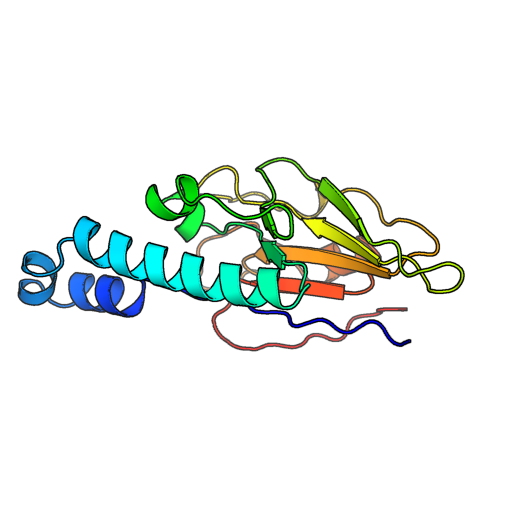? -20.962 4.042 17.822 1.00 60.97 97 ASP A O 1
ATOM 768 N N . ARG A 1 98 ? -20.233 2.271 16.677 1.00 63.00 98 ARG A N 1
ATOM 769 C CA . ARG A 1 98 ? -19.600 1.607 17.837 1.00 63.00 98 ARG A CA 1
ATOM 770 C C . ARG A 1 98 ? -18.303 0.843 17.569 1.00 63.00 98 ARG A C 1
ATOM 772 O O . ARG A 1 98 ? -17.811 0.215 18.506 1.00 63.00 98 ARG A O 1
ATOM 779 N N . ALA A 1 99 ? -17.763 0.811 16.351 1.00 75.00 99 ALA A N 1
ATOM 780 C CA . ALA A 1 99 ? -16.509 0.089 16.126 1.00 75.00 99 ALA A CA 1
ATOM 781 C C . ALA A 1 99 ? -15.309 1.037 16.099 1.00 75.00 99 ALA A C 1
ATOM 783 O O . ALA A 1 99 ? -15.405 2.178 15.656 1.00 75.00 99 ALA A O 1
ATOM 784 N N . THR A 1 100 ? -14.180 0.533 16.596 1.00 85.56 100 THR A N 1
ATOM 785 C CA . THR A 1 100 ? -12.892 1.223 16.561 1.00 85.56 100 THR A CA 1
ATOM 786 C C . THR A 1 100 ? -12.596 1.677 15.126 1.00 85.56 100 THR A C 1
ATOM 788 O O . THR A 1 100 ? -12.651 0.835 14.219 1.00 85.56 100 THR A O 1
ATOM 791 N N . PRO A 1 101 ? -12.301 2.969 14.896 1.00 90.69 101 PRO A N 1
ATOM 792 C CA . PRO A 1 101 ? -11.928 3.456 13.576 1.00 90.69 101 PRO A CA 1
ATOM 793 C C . PRO A 1 101 ? -10.694 2.723 13.059 1.00 90.69 101 PRO A C 1
ATOM 795 O O . PRO A 1 101 ? -9.808 2.349 13.832 1.00 90.69 101 PRO A O 1
ATOM 798 N N . VAL A 1 102 ? -10.618 2.539 11.746 1.00 92.62 102 VAL A N 1
ATOM 799 C CA . VAL A 1 102 ? -9.421 1.998 11.096 1.00 92.62 102 VAL A CA 1
ATOM 800 C C . VAL A 1 102 ? -8.828 3.085 10.220 1.00 92.62 102 VAL A C 1
ATOM 802 O O . VAL A 1 102 ? -9.520 3.634 9.369 1.00 92.62 102 VAL A O 1
ATOM 805 N N . VAL A 1 103 ? -7.549 3.392 10.400 1.00 96.00 103 VAL A N 1
ATOM 806 C CA . VAL A 1 103 ? -6.843 4.401 9.610 1.00 96.00 103 VAL A CA 1
ATOM 807 C C . VAL A 1 103 ? -5.811 3.715 8.731 1.00 96.00 103 VAL A C 1
ATOM 809 O O . VAL A 1 103 ? -4.891 3.064 9.224 1.00 96.00 103 VAL A O 1
ATOM 812 N N . ILE A 1 104 ? -5.960 3.877 7.416 1.00 96.94 104 ILE A N 1
ATOM 813 C CA . ILE A 1 104 ? -5.019 3.348 6.429 1.00 96.94 104 ILE A CA 1
ATOM 814 C C . ILE A 1 104 ? -4.045 4.453 6.027 1.00 96.94 104 ILE A C 1
ATOM 816 O O . ILE A 1 104 ? -4.425 5.436 5.377 1.00 96.94 104 ILE A O 1
ATOM 820 N N . HIS A 1 105 ? -2.783 4.279 6.395 1.00 98.12 105 HIS A N 1
ATOM 821 C CA . HIS A 1 105 ? -1.680 5.166 6.052 1.00 98.12 105 HIS A CA 1
ATOM 822 C C . HIS A 1 105 ? -0.938 4.630 4.833 1.00 98.12 105 HIS A C 1
ATOM 824 O O . HIS A 1 105 ? -0.587 3.453 4.779 1.00 98.12 105 HIS A O 1
ATOM 830 N N . GLY A 1 106 ? -0.659 5.488 3.857 1.00 96.12 106 GLY A N 1
ATOM 831 C CA . GLY A 1 106 ? 0.012 5.067 2.633 1.00 96.12 106 GLY A CA 1
ATOM 832 C C . GLY A 1 106 ? 0.845 6.165 1.993 1.00 96.12 106 GLY A C 1
ATOM 833 O O . GLY A 1 106 ? 0.546 7.360 2.092 1.00 96.12 106 GLY A O 1
ATOM 834 N N . LEU A 1 107 ? 1.901 5.727 1.315 1.00 94.69 107 LEU A N 1
ATOM 835 C CA . LEU A 1 107 ? 2.799 6.563 0.533 1.00 94.69 107 LEU A CA 1
ATOM 836 C C . LEU A 1 107 ? 3.342 5.739 -0.638 1.00 94.69 107 LEU A C 1
ATOM 838 O O . LEU A 1 107 ? 4.004 4.721 -0.445 1.00 94.69 107 LEU A O 1
ATOM 842 N N . SER A 1 108 ? 3.063 6.192 -1.857 1.00 91.88 108 SER A N 1
ATOM 843 C CA . SER A 1 108 ? 3.631 5.607 -3.071 1.00 91.88 108 SER A CA 1
ATOM 844 C C . SER A 1 108 ? 5.017 6.165 -3.356 1.00 91.88 108 SER A C 1
ATOM 846 O O . SER A 1 108 ? 5.351 7.291 -2.978 1.00 91.88 108 SER A O 1
ATOM 848 N N . PHE A 1 109 ? 5.809 5.417 -4.116 1.00 88.38 109 PHE A N 1
ATOM 849 C CA . PHE A 1 109 ? 7.071 5.925 -4.633 1.00 88.38 109 PHE A CA 1
ATOM 850 C C . PHE A 1 109 ? 6.815 7.069 -5.620 1.00 88.38 109 PHE A C 1
ATOM 852 O O . PHE A 1 109 ? 6.094 6.917 -6.607 1.00 88.38 109 PHE A O 1
ATOM 859 N N . ALA A 1 110 ? 7.424 8.229 -5.363 1.00 82.44 110 ALA A N 1
ATOM 860 C CA . ALA A 1 110 ? 7.369 9.366 -6.283 1.00 82.44 110 ALA A CA 1
ATOM 861 C C . ALA A 1 110 ? 8.210 9.124 -7.550 1.00 82.44 110 ALA A C 1
ATOM 863 O O . ALA A 1 110 ? 7.921 9.677 -8.610 1.00 82.44 110 ALA A O 1
ATOM 864 N N . GLN A 1 111 ? 9.257 8.304 -7.431 1.00 78.44 111 GLN A N 1
ATOM 865 C CA . GLN A 1 111 ? 10.208 7.970 -8.486 1.00 78.44 111 GLN A CA 1
ATOM 866 C C . GLN A 1 111 ? 10.566 6.484 -8.408 1.00 78.44 111 GLN A C 1
ATOM 868 O O . GLN A 1 111 ? 10.422 5.860 -7.362 1.00 78.44 111 GLN A O 1
ATOM 873 N N . ALA A 1 112 ? 11.049 5.918 -9.514 1.00 74.56 112 ALA A N 1
ATOM 874 C CA . ALA A 1 112 ? 11.407 4.502 -9.576 1.00 74.56 112 ALA A CA 1
ATOM 875 C C . ALA A 1 112 ? 12.547 4.130 -8.619 1.00 74.56 112 ALA A C 1
ATOM 877 O O . ALA A 1 112 ? 12.552 3.036 -8.067 1.00 74.56 112 ALA A O 1
ATOM 878 N N . GLN A 1 113 ? 13.495 5.044 -8.413 1.00 78.31 113 GLN A N 1
ATOM 879 C CA . GLN A 1 113 ? 14.540 4.911 -7.406 1.00 78.31 113 GLN A CA 1
ATOM 880 C C . GLN A 1 113 ? 14.095 5.609 -6.123 1.00 78.31 113 GLN A C 1
ATOM 882 O O . GLN A 1 113 ? 13.611 6.740 -6.157 1.00 78.31 113 GLN A O 1
ATOM 887 N N . CYS A 1 114 ? 14.274 4.938 -4.990 1.00 81.12 114 CYS A N 1
ATOM 888 C CA . CYS A 1 114 ? 13.951 5.496 -3.685 1.00 81.12 114 CYS A CA 1
ATOM 889 C C . CYS A 1 114 ? 15.028 5.076 -2.675 1.00 81.12 114 CYS A C 1
ATOM 891 O O . CYS A 1 114 ? 14.804 4.150 -1.909 1.00 81.12 114 CYS A O 1
ATOM 893 N N . PRO A 1 115 ? 16.218 5.699 -2.690 1.00 83.38 115 PRO A N 1
ATOM 894 C CA . PRO A 1 115 ? 17.315 5.298 -1.806 1.00 83.38 115 PRO A CA 1
ATOM 895 C C . PRO A 1 115 ? 17.099 5.728 -0.345 1.00 83.38 115 PRO A C 1
ATOM 897 O O . PRO A 1 115 ? 17.743 5.201 0.557 1.00 83.38 115 PRO A O 1
ATOM 900 N N . GLU A 1 116 ? 16.203 6.688 -0.105 1.00 86.44 116 GLU A N 1
ATOM 901 C CA . GLU A 1 116 ? 15.882 7.203 1.227 1.00 86.44 116 GLU A CA 1
ATOM 902 C C . GLU A 1 116 ? 14.806 6.366 1.919 1.00 86.44 116 GLU A C 1
ATOM 904 O O . GLU A 1 116 ? 13.839 5.953 1.281 1.00 86.44 116 GLU A O 1
ATOM 909 N N . SER A 1 117 ? 14.897 6.215 3.243 1.00 89.06 117 SER A N 1
ATOM 910 C CA . SER A 1 117 ? 13.779 5.694 4.034 1.00 89.06 117 SER A CA 1
ATOM 911 C C . SER A 1 117 ? 12.552 6.603 3.913 1.00 89.06 117 SER A C 1
ATOM 913 O O . SER A 1 117 ? 12.645 7.833 3.976 1.00 89.06 117 SER A O 1
ATOM 915 N N . LEU A 1 118 ? 11.379 5.989 3.766 1.00 92.00 118 LEU A N 1
ATOM 916 C CA . LEU A 1 118 ? 10.102 6.699 3.723 1.00 92.00 118 LEU A CA 1
ATOM 917 C C . LEU A 1 118 ? 9.362 6.692 5.062 1.00 92.00 118 LEU A C 1
ATOM 919 O O . LEU A 1 118 ? 8.407 7.449 5.207 1.00 92.00 118 LEU A O 1
ATOM 923 N N . VAL A 1 119 ? 9.792 5.882 6.035 1.00 92.56 119 VAL A N 1
ATOM 924 C CA . VAL A 1 119 ? 9.063 5.655 7.297 1.00 92.56 119 VAL A CA 1
ATOM 925 C C . VAL A 1 119 ? 8.812 6.968 8.043 1.00 92.56 119 VAL A C 1
ATOM 927 O O . VAL A 1 119 ? 7.676 7.269 8.394 1.00 92.56 119 VAL A O 1
ATOM 930 N N . GLY A 1 120 ? 9.833 7.821 8.168 1.00 92.81 120 GLY A N 1
ATOM 931 C CA . GLY A 1 120 ? 9.712 9.124 8.836 1.00 92.81 120 GLY A CA 1
ATOM 932 C C . GLY A 1 120 ? 8.825 10.150 8.116 1.00 92.81 120 GLY A C 1
ATOM 933 O O . GLY A 1 120 ? 8.579 11.222 8.658 1.00 92.81 120 GLY A O 1
ATOM 934 N N . LYS A 1 121 ? 8.351 9.855 6.897 1.00 94.62 121 LYS A N 1
ATOM 935 C CA . LYS A 1 121 ? 7.430 10.723 6.148 1.00 94.62 121 LYS A CA 1
ATOM 936 C C . LYS A 1 121 ? 5.963 10.396 6.446 1.00 94.62 121 LYS A C 1
ATOM 938 O O . LYS A 1 121 ? 5.102 11.182 6.068 1.00 94.62 121 LYS A O 1
ATOM 943 N N . TYR A 1 122 ? 5.651 9.263 7.077 1.00 96.44 122 TYR A N 1
ATOM 944 C CA . TYR A 1 122 ? 4.266 8.891 7.377 1.00 96.44 122 TYR A CA 1
ATOM 945 C C . TYR A 1 122 ? 3.629 9.858 8.376 1.00 96.44 122 TYR A C 1
ATOM 947 O O . TYR A 1 122 ? 4.303 10.483 9.193 1.00 96.44 122 TYR A O 1
ATOM 955 N N . LYS A 1 123 ? 2.301 9.993 8.294 1.00 96.38 123 LYS A N 1
ATOM 956 C CA . LYS A 1 123 ? 1.545 10.739 9.302 1.00 96.38 123 LYS A CA 1
ATOM 957 C C . LYS A 1 123 ? 1.616 9.994 10.644 1.00 96.38 123 LYS A C 1
ATOM 959 O O . LYS A 1 123 ? 1.695 8.767 10.633 1.00 96.38 123 LYS A O 1
ATOM 964 N N . PRO A 1 124 ? 1.584 10.708 11.783 1.00 96.25 124 PRO A N 1
ATOM 965 C CA . PRO A 1 124 ? 1.584 10.065 13.092 1.00 96.25 124 PRO A CA 1
ATOM 966 C C . PRO A 1 124 ? 0.348 9.180 13.272 1.00 96.25 124 PRO A C 1
ATOM 968 O O . PRO A 1 124 ? -0.680 9.393 12.616 1.00 96.25 124 PRO A O 1
ATOM 971 N N . ARG A 1 125 ? 0.444 8.206 14.184 1.00 96.12 125 ARG A N 1
ATOM 972 C CA . ARG A 1 125 ? -0.690 7.349 14.536 1.00 96.12 125 ARG A CA 1
ATOM 973 C C . ARG A 1 125 ? -1.870 8.179 15.032 1.00 96.12 125 ARG A C 1
ATOM 975 O O . ARG A 1 125 ? -1.699 9.189 15.716 1.00 96.12 125 ARG A O 1
ATOM 982 N N . VAL A 1 126 ? -3.071 7.722 14.708 1.00 95.69 126 VAL A N 1
ATOM 983 C CA . VAL A 1 126 ? -4.313 8.278 15.241 1.00 95.69 126 VAL A CA 1
ATOM 984 C C . VAL A 1 126 ? -4.675 7.500 16.497 1.00 95.69 126 VAL A C 1
ATOM 986 O O . VAL A 1 126 ? -4.850 6.281 16.457 1.00 95.69 126 VAL A O 1
ATOM 989 N N . GLU A 1 127 ? -4.753 8.202 17.623 1.00 93.56 127 GLU A N 1
ATOM 990 C CA . GLU A 1 127 ? -5.106 7.605 18.906 1.00 93.56 127 GLU A CA 1
ATOM 991 C C . GLU A 1 127 ? -6.551 7.085 18.903 1.00 93.56 127 GLU A C 1
ATOM 993 O O . GLU A 1 127 ? -7.446 7.691 18.318 1.00 93.56 127 GLU A O 1
ATOM 998 N N . GLY A 1 128 ? -6.773 5.929 19.535 1.00 91.00 128 GLY A N 1
ATOM 999 C CA . GLY A 1 128 ? -8.083 5.275 19.574 1.00 91.00 128 GLY A CA 1
ATOM 1000 C C . GLY A 1 128 ? -8.505 4.592 18.267 1.00 91.00 128 GLY A C 1
ATOM 1001 O O . GLY A 1 128 ? -9.608 4.053 18.213 1.00 91.00 128 GLY A O 1
ATOM 1002 N N . ALA A 1 129 ? -7.649 4.578 17.241 1.00 92.88 129 ALA A N 1
ATOM 1003 C CA . ALA A 1 129 ? -7.870 3.874 15.981 1.00 92.88 129 ALA A CA 1
ATOM 1004 C C . ALA A 1 129 ? -6.885 2.710 15.798 1.00 92.88 129 ALA A C 1
ATOM 1006 O O . ALA A 1 129 ? -5.785 2.726 16.347 1.00 92.88 129 ALA A O 1
ATOM 1007 N N . VAL A 1 130 ? -7.263 1.739 14.964 1.00 93.06 130 VAL A N 1
ATOM 1008 C CA . VAL A 1 130 ? -6.339 0.738 14.415 1.00 93.06 130 VAL A CA 1
ATOM 1009 C C . VAL A 1 130 ? -5.618 1.361 13.219 1.00 93.06 130 VAL A C 1
ATOM 1011 O O . VAL A 1 130 ? -6.240 1.674 12.205 1.00 93.06 130 VAL A O 1
ATOM 1014 N N . ASN A 1 131 ? -4.310 1.549 13.326 1.00 95.25 131 ASN A N 1
ATOM 1015 C CA . ASN A 1 131 ? -3.444 2.176 12.338 1.00 95.25 131 ASN A CA 1
ATOM 1016 C C . ASN A 1 131 ? -2.741 1.110 11.490 1.00 95.25 131 ASN A C 1
ATOM 1018 O O . ASN A 1 131 ? -1.946 0.313 11.984 1.00 95.25 131 ASN A O 1
ATOM 1022 N N . ILE A 1 132 ? -3.018 1.118 10.189 1.00 95.62 132 ILE A N 1
ATOM 1023 C CA . ILE A 1 132 ? -2.444 0.186 9.217 1.00 95.62 132 ILE A CA 1
ATOM 1024 C C . ILE A 1 132 ? -1.561 0.975 8.251 1.00 95.62 132 ILE A C 1
ATOM 1026 O O . ILE A 1 132 ? -2.066 1.810 7.503 1.00 95.62 132 ILE A O 1
ATOM 1030 N N . GLY A 1 133 ? -0.257 0.707 8.240 1.00 96.12 133 GLY A N 1
ATOM 1031 C CA . GLY A 1 133 ? 0.691 1.293 7.292 1.00 96.12 133 GLY A CA 1
ATOM 1032 C C . GLY A 1 133 ? 0.902 0.414 6.063 1.00 96.12 133 GLY A C 1
ATOM 1033 O O . GLY A 1 133 ? 1.107 -0.790 6.190 1.00 96.12 133 GLY A O 1
ATOM 1034 N N . LEU A 1 134 ? 0.879 0.999 4.866 1.00 96.12 134 LEU A N 1
ATOM 1035 C CA . LEU A 1 134 ? 1.208 0.327 3.605 1.00 96.12 134 LEU A CA 1
ATOM 1036 C C . LEU A 1 134 ? 2.577 0.806 3.126 1.00 96.12 134 LEU A C 1
ATOM 1038 O O . LEU A 1 134 ? 2.686 1.981 2.799 1.00 96.12 134 LEU A O 1
ATOM 1042 N N . LEU A 1 135 ? 3.592 -0.060 3.020 1.00 92.50 135 LEU A N 1
ATOM 1043 C CA . LEU A 1 135 ? 4.942 0.344 2.594 1.00 92.50 135 LEU A CA 1
ATOM 1044 C C . LEU A 1 135 ? 5.587 -0.666 1.634 1.00 92.50 135 LEU A C 1
ATOM 1046 O O . LEU A 1 135 ? 5.696 -1.851 1.923 1.00 92.50 135 LEU A O 1
ATOM 1050 N N . HIS A 1 136 ? 6.087 -0.184 0.499 1.00 90.69 136 HIS A N 1
ATOM 1051 C CA . HIS A 1 136 ? 6.922 -0.974 -0.405 1.00 90.69 136 HIS A CA 1
ATOM 1052 C C . HIS A 1 136 ? 8.390 -0.727 -0.039 1.00 90.69 136 HIS A C 1
ATOM 1054 O O . HIS A 1 136 ? 8.854 0.401 -0.190 1.00 90.69 136 HIS A O 1
ATOM 1060 N N . THR A 1 137 ? 9.101 -1.720 0.503 1.00 87.12 137 THR A N 1
ATOM 1061 C CA . THR A 1 137 ? 10.436 -1.493 1.091 1.00 87.12 137 THR A CA 1
ATOM 1062 C C . THR A 1 137 ? 11.354 -2.713 1.058 1.00 87.12 137 THR A C 1
ATOM 1064 O O . THR A 1 137 ? 10.937 -3.846 1.297 1.00 87.12 137 THR A O 1
ATOM 1067 N N . SER A 1 138 ? 12.648 -2.467 0.868 1.00 82.38 138 SER A N 1
ATOM 1068 C CA . SER A 1 138 ? 13.726 -3.409 1.169 1.00 82.38 138 SER A CA 1
ATOM 1069 C C . SER A 1 138 ? 13.953 -3.502 2.688 1.00 82.38 138 SER A C 1
ATOM 1071 O O . SER A 1 138 ? 14.870 -2.878 3.232 1.00 82.38 138 SER A O 1
ATOM 1073 N N . LEU A 1 139 ? 13.122 -4.290 3.382 1.00 76.25 139 LEU A N 1
ATOM 1074 C CA . LEU A 1 139 ? 13.230 -4.504 4.831 1.00 76.25 139 LEU A CA 1
ATOM 1075 C C . LEU A 1 139 ? 14.587 -5.134 5.203 1.00 76.25 139 LEU A C 1
ATOM 1077 O O . LEU A 1 139 ? 14.944 -6.215 4.732 1.00 76.25 139 LEU A O 1
ATOM 1081 N N . ALA A 1 140 ? 15.322 -4.457 6.086 1.00 63.75 140 ALA A N 1
ATOM 1082 C CA . ALA A 1 140 ? 16.601 -4.881 6.655 1.00 63.75 140 ALA A CA 1
ATOM 1083 C C . ALA A 1 140 ? 17.670 -5.270 5.617 1.00 63.75 140 ALA A C 1
ATOM 1085 O O . ALA A 1 140 ? 18.326 -6.303 5.755 1.00 63.75 140 ALA A O 1
ATOM 1086 N N . GLY A 1 141 ? 17.863 -4.417 4.600 1.00 54.22 141 GLY A N 1
ATOM 1087 C CA . GLY A 1 141 ? 19.087 -4.370 3.788 1.00 54.22 141 GLY A CA 1
ATOM 1088 C C . GLY A 1 141 ? 19.567 -5.737 3.310 1.00 54.22 141 GLY A C 1
ATOM 1089 O O . GLY A 1 141 ? 20.745 -6.067 3.457 1.00 54.22 141 GLY A O 1
ATOM 1090 N N . THR A 1 142 ? 18.643 -6.566 2.817 1.00 49.06 142 THR A N 1
ATOM 1091 C CA . THR A 1 142 ? 18.949 -7.926 2.376 1.00 49.06 142 THR A CA 1
ATOM 1092 C C . THR A 1 142 ? 20.108 -7.856 1.379 1.00 49.06 142 THR A C 1
ATOM 1094 O O . THR A 1 142 ? 19.988 -7.208 0.338 1.00 49.06 142 THR A O 1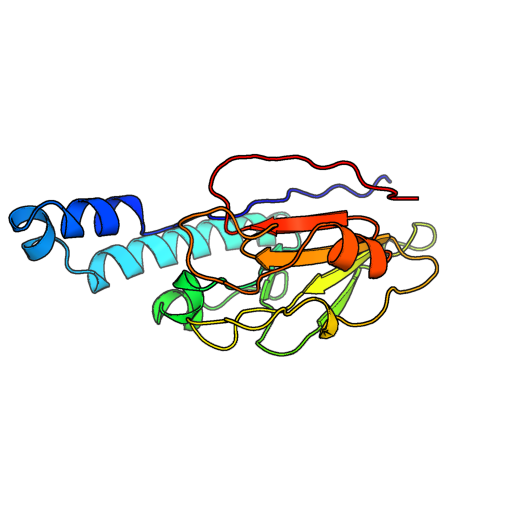
ATOM 1097 N N . ARG A 1 143 ? 21.264 -8.448 1.727 1.00 46.03 143 ARG A N 1
ATOM 1098 C CA . ARG A 1 143 ? 22.486 -8.371 0.907 1.00 46.03 143 ARG A CA 1
ATOM 1099 C C . ARG A 1 143 ? 22.158 -8.786 -0.531 1.00 46.03 143 ARG A C 1
ATOM 1101 O O . ARG A 1 143 ? 21.796 -9.936 -0.755 1.00 46.03 143 ARG A O 1
ATOM 1108 N N . GLY A 1 144 ? 22.307 -7.855 -1.476 1.00 53.78 144 GLY A N 1
ATOM 1109 C CA . GLY A 1 144 ? 22.087 -8.093 -2.907 1.00 53.78 144 GLY A CA 1
ATOM 1110 C C . GLY A 1 144 ? 20.832 -7.459 -3.519 1.00 53.78 144 GLY A C 1
ATOM 1111 O O . GLY A 1 144 ? 20.608 -7.669 -4.706 1.00 53.78 144 GLY A O 1
ATOM 1112 N N . HIS A 1 145 ? 20.038 -6.689 -2.765 1.00 56.62 145 HIS A N 1
ATOM 1113 C CA . HIS A 1 145 ? 18.912 -5.921 -3.313 1.00 56.62 145 HIS A CA 1
ATOM 1114 C C . HIS A 1 145 ? 19.212 -4.420 -3.367 1.00 56.62 145 HIS A C 1
ATOM 1116 O O . HIS A 1 145 ? 19.835 -3.873 -2.455 1.00 56.62 145 HIS A O 1
ATOM 1122 N N . ASP A 1 146 ? 18.733 -3.759 -4.423 1.00 60.78 146 ASP A N 1
ATOM 1123 C CA . ASP A 1 146 ? 18.786 -2.302 -4.537 1.00 60.78 146 ASP A CA 1
ATOM 1124 C C . ASP A 1 146 ? 18.004 -1.651 -3.372 1.00 60.78 146 ASP A C 1
ATOM 1126 O O . ASP A 1 146 ? 16.953 -2.163 -2.960 1.00 60.78 146 ASP A O 1
ATOM 1130 N N . PRO A 1 147 ? 18.499 -0.540 -2.794 1.00 70.38 147 PRO A N 1
ATOM 1131 C CA . PRO A 1 147 ? 17.830 0.125 -1.683 1.00 70.38 147 PRO A CA 1
ATOM 1132 C C . PRO A 1 147 ? 16.570 0.835 -2.190 1.00 70.38 147 PRO A C 1
ATOM 1134 O O . PRO A 1 147 ? 16.638 1.932 -2.743 1.00 70.38 147 PRO A O 1
ATOM 1137 N N . TYR A 1 148 ? 15.415 0.202 -1.988 1.00 80.44 148 TYR A N 1
ATOM 1138 C CA . TYR A 1 148 ? 14.100 0.770 -2.259 1.00 80.44 148 TYR A CA 1
ATOM 1139 C C . TYR A 1 148 ? 13.392 1.052 -0.940 1.00 80.44 148 TYR A C 1
ATOM 1141 O O . TYR A 1 148 ? 12.973 0.135 -0.241 1.00 80.44 148 TYR A O 1
ATOM 1149 N N . ALA A 1 149 ? 13.286 2.328 -0.591 1.00 83.81 149 ALA A N 1
ATOM 1150 C CA . ALA A 1 149 ? 12.784 2.838 0.675 1.00 83.81 149 ALA A CA 1
ATOM 1151 C C . ALA A 1 149 ? 13.311 2.059 1.892 1.00 83.81 149 ALA A C 1
ATOM 1153 O O . ALA A 1 149 ? 12.494 1.584 2.683 1.00 83.81 149 ALA A O 1
ATOM 1154 N N . PRO A 1 150 ? 14.638 1.863 2.037 1.00 86.75 150 PRO A N 1
ATOM 1155 C CA . PRO A 1 150 ? 15.188 0.942 3.025 1.00 86.75 150 PRO A CA 1
ATOM 1156 C C . PRO A 1 150 ? 14.742 1.320 4.441 1.00 86.75 150 PRO A C 1
ATOM 1158 O O . PRO A 1 150 ? 14.856 2.475 4.850 1.00 86.75 150 PRO A O 1
ATOM 1161 N N . CYS A 1 151 ? 14.259 0.336 5.195 1.00 87.00 151 CYS A N 1
ATOM 1162 C CA . CYS A 1 151 ? 13.935 0.491 6.610 1.00 87.00 151 CYS A CA 1
ATOM 1163 C C . CYS A 1 151 ? 14.308 -0.766 7.394 1.00 87.00 151 CYS A C 1
ATOM 1165 O O . CYS A 1 151 ? 14.515 -1.846 6.830 1.00 87.00 151 CYS A O 1
ATOM 1167 N N . ASN A 1 152 ? 14.400 -0.636 8.709 1.00 86.56 152 ASN A N 1
ATOM 1168 C CA . ASN A 1 152 ? 14.542 -1.762 9.624 1.00 86.56 152 ASN A CA 1
ATOM 1169 C C . ASN A 1 152 ? 13.246 -1.959 10.435 1.00 86.56 152 ASN A C 1
ATOM 1171 O O . ASN A 1 152 ? 12.333 -1.136 10.388 1.00 86.56 152 ASN A O 1
ATOM 1175 N N . VAL A 1 153 ? 13.149 -3.074 11.163 1.00 85.94 153 VAL A N 1
ATOM 1176 C CA . VAL A 1 153 ? 11.957 -3.380 11.972 1.00 85.94 153 VAL A CA 1
ATOM 1177 C C . VAL A 1 153 ? 11.757 -2.348 13.086 1.00 85.94 153 VAL A C 1
ATOM 1179 O O . VAL A 1 153 ? 10.626 -1.932 13.307 1.00 85.94 153 VAL A O 1
ATOM 1182 N N . SER A 1 154 ? 12.829 -1.874 13.730 1.00 87.69 154 SER A N 1
ATOM 1183 C CA . SER A 1 154 ? 12.724 -0.860 14.788 1.00 87.69 154 SER A CA 1
ATOM 1184 C C . SER A 1 154 ? 12.188 0.488 14.294 1.00 87.69 154 SER A C 1
ATOM 1186 O O . SER A 1 154 ? 11.472 1.148 15.039 1.00 87.69 154 SER A O 1
ATOM 1188 N N . ASP A 1 155 ? 12.460 0.878 13.044 1.00 90.12 155 ASP A N 1
ATOM 1189 C CA . ASP A 1 155 ? 11.890 2.088 12.442 1.00 90.12 155 ASP A CA 1
ATOM 1190 C C . ASP A 1 155 ? 10.366 1.958 12.338 1.00 90.12 155 ASP A C 1
ATOM 1192 O O . ASP A 1 155 ? 9.637 2.905 12.620 1.00 90.12 155 ASP A O 1
ATOM 1196 N N . LEU A 1 156 ? 9.884 0.774 11.940 1.00 91.06 156 LEU A N 1
ATOM 1197 C CA . LEU A 1 156 ? 8.457 0.478 11.820 1.00 91.06 156 LEU A CA 1
ATOM 1198 C C . LEU A 1 156 ? 7.788 0.410 13.196 1.00 91.06 156 LEU A C 1
ATOM 1200 O O . LEU A 1 156 ? 6.709 0.970 13.371 1.00 91.06 156 LEU A O 1
ATOM 1204 N N . GLU A 1 157 ? 8.428 -0.219 14.182 1.00 89.81 157 GLU A N 1
ATOM 1205 C CA . GLU A 1 157 ? 7.925 -0.267 15.561 1.00 89.81 157 GLU A CA 1
ATOM 1206 C C . GLU A 1 157 ? 7.839 1.131 16.188 1.00 89.81 157 GLU A C 1
ATOM 1208 O O . GLU A 1 157 ? 6.863 1.432 16.869 1.00 89.81 157 GLU A O 1
ATOM 1213 N N . ALA A 1 158 ? 8.796 2.017 15.898 1.00 91.81 158 ALA A N 1
ATOM 1214 C CA . ALA A 1 158 ? 8.796 3.394 16.391 1.00 91.81 158 ALA A CA 1
ATOM 1215 C C . ALA A 1 158 ? 7.626 4.246 15.861 1.00 91.81 158 ALA A C 1
ATOM 1217 O O . ALA A 1 158 ? 7.352 5.306 16.416 1.00 91.81 158 ALA A O 1
ATOM 1218 N N . THR A 1 159 ? 6.932 3.802 14.804 1.00 93.56 159 THR A N 1
ATOM 1219 C CA . THR A 1 159 ? 5.701 4.465 14.331 1.00 93.56 159 THR A CA 1
ATOM 1220 C C . THR A 1 159 ? 4.471 4.129 15.166 1.00 93.56 159 THR A C 1
ATOM 1222 O O . THR A 1 159 ? 3.456 4.812 15.033 1.00 93.56 159 THR A O 1
ATOM 1225 N N . GLU A 1 160 ? 4.550 3.086 16.002 1.00 93.31 160 GLU A N 1
ATOM 1226 C CA . GLU A 1 160 ? 3.455 2.627 16.864 1.00 93.31 160 GLU A CA 1
ATOM 1227 C C . GLU A 1 160 ? 2.166 2.294 16.082 1.00 93.31 160 GLU A C 1
ATOM 1229 O O . GLU A 1 160 ? 1.047 2.438 16.580 1.00 93.31 160 GLU A O 1
ATOM 1234 N N . PHE A 1 161 ? 2.319 1.875 14.823 1.00 94.69 161 PHE A N 1
ATOM 1235 C CA . PHE A 1 161 ? 1.221 1.354 14.016 1.00 94.69 161 PHE A CA 1
ATOM 1236 C C . PHE A 1 161 ? 0.917 -0.094 14.398 1.00 94.69 161 PHE A C 1
ATOM 1238 O O . PHE A 1 161 ? 1.818 -0.904 14.619 1.00 94.69 161 PHE A O 1
ATOM 1245 N N . ASP A 1 162 ? -0.366 -0.435 14.394 1.00 93.50 162 ASP A N 1
ATOM 1246 C CA . ASP A 1 162 ? -0.868 -1.758 14.759 1.00 93.50 162 ASP A CA 1
ATOM 1247 C C . ASP A 1 162 ? -0.508 -2.828 13.714 1.00 93.50 162 ASP A C 1
ATOM 1249 O O . ASP A 1 162 ? -0.386 -4.010 14.038 1.00 93.50 162 ASP A O 1
ATOM 1253 N N . TYR A 1 163 ? -0.330 -2.435 12.447 1.00 93.25 163 TYR A N 1
ATOM 1254 C CA . TYR A 1 163 ? 0.064 -3.348 11.374 1.00 93.25 163 TYR A CA 1
ATOM 1255 C C . TYR A 1 163 ? 0.827 -2.647 10.247 1.00 93.25 163 TYR A C 1
ATOM 1257 O O . TYR A 1 163 ? 0.427 -1.580 9.782 1.00 93.25 163 TYR A O 1
ATOM 1265 N N . TRP A 1 164 ? 1.863 -3.310 9.723 1.00 93.19 164 TRP A N 1
ATOM 1266 C CA . TRP A 1 164 ? 2.563 -2.907 8.502 1.00 93.19 164 TRP A CA 1
ATOM 1267 C C . TRP A 1 164 ? 2.353 -3.925 7.375 1.00 93.19 164 TRP A C 1
ATOM 1269 O O . TRP A 1 164 ? 2.838 -5.057 7.418 1.00 93.19 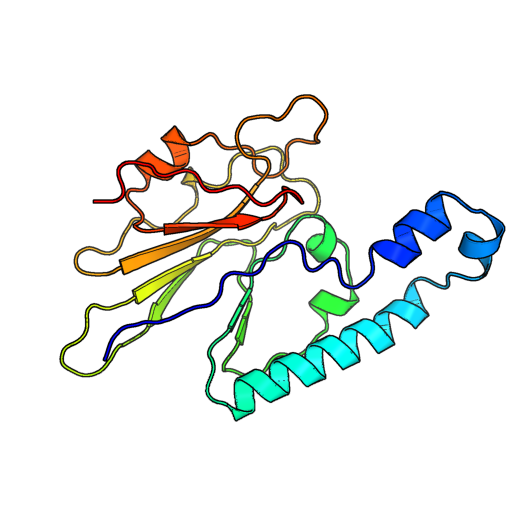164 TRP A O 1
ATOM 1279 N N . ALA A 1 165 ? 1.647 -3.496 6.332 1.00 92.50 165 ALA A N 1
ATOM 1280 C CA . ALA A 1 165 ? 1.486 -4.205 5.075 1.00 92.50 165 ALA A CA 1
ATOM 1281 C C . ALA A 1 165 ? 2.687 -3.908 4.164 1.00 92.50 165 ALA A C 1
ATOM 1283 O O . ALA A 1 165 ? 2.715 -2.898 3.454 1.00 92.50 165 ALA A O 1
ATOM 1284 N N . LEU A 1 166 ? 3.702 -4.772 4.236 1.00 90.19 166 LEU A N 1
ATOM 1285 C CA . LEU A 1 166 ? 4.932 -4.624 3.460 1.00 90.19 166 LEU A CA 1
ATOM 1286 C C . LEU A 1 166 ? 4.868 -5.343 2.104 1.00 90.19 166 LEU A C 1
ATOM 1288 O O . LEU A 1 166 ? 4.378 -6.468 2.018 1.00 90.19 166 LEU A O 1
ATOM 1292 N N . GLY A 1 167 ? 5.440 -4.721 1.073 1.00 84.44 167 GLY A N 1
ATOM 1293 C CA . GLY A 1 167 ? 5.766 -5.345 -0.219 1.00 84.44 167 GLY A CA 1
ATOM 1294 C C . GLY A 1 167 ? 7.253 -5.222 -0.556 1.00 84.44 167 GLY A C 1
ATOM 1295 O O . GLY A 1 167 ? 8.006 -4.707 0.268 1.00 84.44 167 GLY A O 1
ATOM 1296 N N . HIS A 1 168 ? 7.645 -5.631 -1.768 1.00 74.38 168 HIS A N 1
ATOM 1297 C CA . HIS A 1 168 ? 8.999 -5.686 -2.351 1.00 74.38 168 HIS A CA 1
ATOM 1298 C C . HIS A 1 168 ? 9.724 -7.033 -2.186 1.00 74.38 168 HIS A C 1
ATOM 1300 O O . HIS A 1 168 ? 10.445 -7.472 -3.084 1.00 74.38 168 HIS A O 1
ATOM 1306 N N . ILE A 1 169 ? 9.540 -7.725 -1.059 1.00 67.69 169 ILE A N 1
ATOM 1307 C CA . ILE A 1 169 ? 10.177 -9.026 -0.820 1.00 67.69 169 ILE A CA 1
ATOM 1308 C C . ILE A 1 169 ? 9.254 -10.141 -1.326 1.00 67.69 169 ILE A C 1
ATOM 1310 O O . ILE A 1 169 ? 8.281 -10.503 -0.672 1.00 67.69 169 ILE A O 1
ATOM 1314 N N . HIS A 1 170 ? 9.620 -10.782 -2.442 1.00 62.31 170 HIS A N 1
ATOM 1315 C CA . HIS A 1 170 ? 8.817 -11.838 -3.096 1.00 62.31 170 HIS A CA 1
ATOM 1316 C C . HIS A 1 170 ? 8.728 -13.158 -2.302 1.00 62.31 170 HIS A C 1
ATOM 1318 O O . HIS A 1 170 ? 8.203 -14.163 -2.785 1.00 62.31 170 HIS A O 1
ATOM 1324 N N . LYS A 1 171 ? 9.261 -13.181 -1.078 1.00 62.56 171 LYS A N 1
ATOM 1325 C CA . LYS A 1 171 ? 9.142 -14.287 -0.137 1.00 62.56 171 LYS A CA 1
ATOM 1326 C C . LYS A 1 171 ? 8.252 -13.845 1.014 1.00 62.56 171 LYS A C 1
ATOM 1328 O O . LYS A 1 171 ? 8.594 -12.920 1.746 1.00 62.56 171 LYS A O 1
ATOM 1333 N N . ARG A 1 172 ? 7.144 -14.564 1.213 1.00 71.62 172 ARG A N 1
ATOM 1334 C CA . ARG A 1 172 ? 6.269 -14.356 2.370 1.00 71.62 172 ARG A CA 1
ATOM 1335 C C . ARG A 1 172 ? 7.090 -14.423 3.659 1.00 71.62 172 ARG A C 1
ATOM 1337 O O . ARG A 1 172 ? 7.752 -15.426 3.924 1.00 71.62 172 ARG A O 1
ATOM 1344 N N . SER A 1 173 ? 6.979 -13.377 4.466 1.00 72.69 173 SER A N 1
ATOM 1345 C CA . SER A 1 173 ? 7.550 -13.288 5.804 1.00 72.69 173 SER A CA 1
ATOM 1346 C C . SER A 1 173 ? 6.524 -12.668 6.747 1.00 72.69 173 SER A C 1
ATOM 1348 O O . SER A 1 173 ? 5.707 -11.851 6.326 1.00 72.69 173 SER A O 1
ATOM 1350 N N . ILE A 1 174 ? 6.543 -13.086 8.009 1.00 77.31 174 ILE A N 1
ATOM 1351 C CA . ILE A 1 174 ? 5.759 -12.479 9.085 1.00 77.31 174 ILE A CA 1
ATOM 1352 C C . ILE A 1 174 ? 6.739 -12.202 10.215 1.00 77.31 174 ILE A C 1
ATOM 1354 O O . ILE A 1 174 ? 7.405 -13.120 10.689 1.00 77.31 174 ILE A O 1
ATOM 1358 N N . SER A 1 175 ? 6.814 -10.942 10.631 1.00 71.69 175 SER A N 1
ATOM 1359 C CA . SER A 1 175 ? 7.520 -10.535 11.839 1.00 71.69 175 SER A CA 1
ATOM 1360 C C . SER A 1 175 ? 6.488 -10.068 12.851 1.00 71.69 175 SER A C 1
ATOM 1362 O O . SER A 1 175 ? 5.672 -9.203 12.541 1.00 71.69 175 SER A O 1
ATOM 1364 N N . THR A 1 176 ? 6.506 -10.648 14.046 1.00 73.00 176 THR A N 1
ATOM 1365 C CA . THR A 1 176 ? 5.696 -10.182 15.174 1.00 73.00 176 THR A CA 1
ATOM 1366 C C . THR A 1 176 ? 6.549 -9.233 16.006 1.00 73.00 176 THR A C 1
ATOM 1368 O O . THR A 1 176 ? 7.509 -9.676 16.637 1.00 73.00 176 THR A O 1
ATOM 1371 N N . GLY A 1 177 ? 6.236 -7.939 15.956 1.00 63.16 177 GLY A N 1
ATOM 1372 C CA . GLY A 1 177 ? 6.823 -6.926 16.835 1.00 63.16 177 GLY A CA 1
ATOM 1373 C C . GLY A 1 177 ? 5.992 -6.727 18.101 1.00 63.16 177 GLY A C 1
ATOM 1374 O O . GLY A 1 177 ? 5.032 -7.465 18.348 1.00 63.16 177 GLY A O 1
ATOM 1375 N N . ARG A 1 178 ? 6.314 -5.695 18.885 1.00 55.94 178 ARG A N 1
ATOM 1376 C CA . ARG A 1 178 ? 5.432 -5.214 19.966 1.00 55.94 178 ARG A CA 1
ATOM 1377 C C . ARG A 1 178 ? 4.225 -4.466 19.380 1.00 55.94 178 ARG A C 1
ATOM 1379 O O . ARG A 1 178 ? 4.076 -3.273 19.593 1.00 55.94 178 ARG A O 1
ATOM 1386 N N . CYS A 1 179 ? 3.380 -5.149 18.614 1.00 42.38 179 CYS A N 1
ATOM 1387 C CA . CYS A 1 179 ? 2.050 -4.634 18.293 1.00 42.38 179 CYS A CA 1
ATOM 1388 C C . CYS A 1 179 ? 1.209 -4.766 19.568 1.00 42.38 179 CYS A C 1
ATOM 1390 O O . CYS A 1 179 ? 0.811 -5.878 19.918 1.00 42.38 179 CYS A O 1
ATOM 1392 N N . THR A 1 180 ? 1.061 -3.670 20.315 1.00 38.12 180 THR A N 1
ATOM 1393 C CA . THR A 1 180 ? 0.168 -3.586 21.482 1.00 38.12 180 THR A CA 1
ATOM 1394 C C . THR A 1 180 ? -1.275 -3.448 21.048 1.00 38.12 180 THR A C 1
ATOM 1396 O O . THR A 1 180 ? -1.501 -2.580 20.180 1.00 38.12 180 THR A O 1
#

Sequence (180 aa):
MAFRFVHTADVHLDSPLRSLALRNPELGELYDGDQTSMKTARFLSEQIRRLDQAGVRVFIIRGNHDALSKITRELAYPESVKVYGGRPEAISLESGDRATPVVIHGLSFAQAQCPESLVGKYKPRVEGAVNIGLLHTSLAGTRGHDPYAPCNVSDLEATEFDYWALGHIHKRSISTGRCT

Secondary structure (DSSP, 8-state):
------------TTHHHHHHHTT-HHHHHH--HHHHHHHHHHHHHHHHHHHHHTT--EEE---TTGGG-HHHHH----TTEEE--SS-EEEEE--GGGSPPEEEEE---SSS---S--GGGSPPPPTTSEEEEEEE--BT--TTS--SS-B-HHHHHTTT-SEEEEES-SS---------